Protein AF-0000000080982255 (afdb_homodimer)

pLDDT: mean 93.47, std 9.99, range [52.16, 98.88]

Secondary structure (DSSP, 8-state):
------PPPPPPPHHHHHHHHHHHHHHHTTEEE-GGGHHHHHHHHHHHT-SSHHHHHHHHTT-/------PPPPPPPHHHHHHHHHHHHHHHTTEEE-GGGHHHHHHHHHHHT-SSHHHHHHHHTT-

Foldseek 3Di:
DPPPDPPDDDDDDPVRVVVVVVVVVVVVVPDDDPPPCVVVLVVVCVVVVPPDSVRVVVVVVVD/DPPPDPPDDDDDDPVRVVVVVVVVVVVVVPDDDPPPCVVVLVVVCVVVVPPDSVRVVVVVVVD

Radius of gyration: 20.05 Å; Cα contacts (8 Å, |Δi|>4): 89; chains: 2; bounding box: 76×45×35 Å

Sequence (126 aa):
MAEPVKKQRKPLSEEAKKRKRASDRVKARTRINIGHAFSEWRELKDREGSKSDADLAFLLLRLMAEPVKKQRKPLSEEAKKRKRASDRVKARTRINIGHAFSEWRELKDREGSKSDADLAFLLLRL

Solvent-accessible surface area (backbone atoms only — not comparable to full-atom values): 7502 Å² total; per-residue (Å²): 127,81,76,76,77,82,77,81,75,77,81,75,51,72,68,54,48,52,51,49,52,52,52,50,53,58,51,55,73,29,46,45,50,24,52,90,28,36,68,59,49,54,52,48,32,63,72,74,62,44,92,41,57,24,51,40,48,44,54,48,72,70,102,128,80,76,77,78,82,75,81,76,77,82,76,50,72,69,54,48,52,51,49,53,54,52,50,54,57,51,56,73,29,45,47,50,24,52,89,28,36,68,61,48,54,50,47,32,61,72,72,62,42,92,42,57,23,50,40,49,46,54,50,72,70,103

Organism: NCBI:txid58324

Structure (mmCIF, N/CA/C/O backbone):
data_AF-0000000080982255-model_v1
#
loop_
_entity.id
_entity.type
_entity.pdbx_description
1 polymer 'Uncharacterized protein'
#
loop_
_atom_site.group_PDB
_atom_site.id
_atom_site.type_symbol
_atom_site.label_atom_id
_atom_site.label_alt_id
_atom_site.label_comp_id
_atom_site.label_asym_id
_atom_site.label_entity_id
_atom_site.label_seq_id
_atom_site.pdbx_PDB_ins_code
_atom_site.Cartn_x
_atom_site.Cartn_y
_atom_site.Cartn_z
_atom_site.occupancy
_atom_site.B_iso_or_equiv
_atom_site.auth_seq_id
_atom_site.auth_comp_id
_atom_site.auth_asym_id
_atom_site.auth_atom_id
_atom_site.pdbx_PDB_model_num
ATOM 1 N N . MET A 1 1 ? -38.438 9.969 -8.117 1 53.34 1 MET A N 1
ATOM 2 C CA . MET A 1 1 ? -38.219 9.992 -6.672 1 53.34 1 MET A CA 1
ATOM 3 C C . MET A 1 1 ? -37 10.812 -6.324 1 53.34 1 MET A C 1
ATOM 5 O O . MET A 1 1 ? -36 10.758 -7.035 1 53.34 1 MET A O 1
ATOM 9 N N . ALA A 1 2 ? -37.125 11.883 -5.504 1 65.31 2 ALA A N 1
ATOM 10 C CA . ALA A 1 2 ? -36.031 12.773 -5.18 1 65.31 2 ALA A CA 1
ATOM 11 C C . ALA A 1 2 ? -34.875 12.008 -4.539 1 65.31 2 ALA A C 1
ATOM 13 O O . ALA A 1 2 ? -35.094 11.055 -3.793 1 65.31 2 ALA A O 1
ATOM 14 N N . GLU A 1 3 ? -33.75 11.992 -5.234 1 65.88 3 GLU A N 1
ATOM 15 C CA . GLU A 1 3 ? -32.594 11.312 -4.668 1 65.88 3 GLU A CA 1
ATOM 16 C C . GLU A 1 3 ? -32.375 11.711 -3.209 1 65.88 3 GLU A C 1
ATOM 18 O O . GLU A 1 3 ? -32.531 12.883 -2.848 1 65.88 3 GLU A O 1
ATOM 23 N N . PRO A 1 4 ? -32.625 10.797 -2.367 1 71.5 4 PRO A N 1
ATOM 24 C CA . PRO A 1 4 ? -32.531 11.117 -0.939 1 71.5 4 PRO A CA 1
ATOM 25 C C . PRO A 1 4 ? -31.297 11.977 -0.605 1 71.5 4 PRO A C 1
ATOM 27 O O . PRO A 1 4 ? -30.203 11.727 -1.116 1 71.5 4 PRO A O 1
ATOM 30 N N . VAL A 1 5 ? -31.422 13.172 -0.121 1 73 5 VAL A N 1
ATOM 31 C CA . VAL A 1 5 ? -30.375 14.094 0.308 1 73 5 VAL A CA 1
ATOM 32 C C . VAL A 1 5 ? -29.438 13.398 1.286 1 73 5 VAL A C 1
ATOM 34 O O . VAL A 1 5 ? -29.875 12.797 2.264 1 73 5 VAL A O 1
ATOM 37 N N . LYS A 1 6 ? -28.156 13.031 0.852 1 72.81 6 LYS A N 1
ATOM 38 C CA . LYS A 1 6 ? -27.188 12.375 1.726 1 72.81 6 LYS A CA 1
ATOM 39 C C . LYS A 1 6 ? -26.984 13.164 3.018 1 72.81 6 LYS A C 1
ATOM 41 O O . LYS A 1 6 ? -26.672 14.359 2.982 1 72.81 6 LYS A O 1
ATOM 46 N N . LYS A 1 7 ? -27.578 12.875 4.223 1 76.12 7 LYS A N 1
ATOM 47 C CA . LYS A 1 7 ? -27.375 13.5 5.523 1 76.12 7 LYS A CA 1
ATOM 48 C C . LYS A 1 7 ? -25.891 13.617 5.855 1 76.12 7 LYS A C 1
ATOM 50 O O . LYS A 1 7 ? -25.094 12.742 5.508 1 76.12 7 LYS A O 1
ATOM 55 N N . GLN A 1 8 ? -25.406 14.828 6.25 1 83.94 8 GLN A N 1
ATOM 56 C CA . GLN A 1 8 ? -24.016 15.07 6.641 1 83.94 8 GLN A CA 1
ATOM 57 C C . GLN A 1 8 ? -23.656 14.25 7.875 1 83.94 8 GLN A C 1
ATOM 59 O O . GLN A 1 8 ? -24.422 14.188 8.836 1 83.94 8 GLN A O 1
ATOM 64 N N . ARG A 1 9 ? -22.688 13.43 7.77 1 82.56 9 ARG A N 1
ATOM 65 C CA . ARG A 1 9 ? -22.234 12.617 8.898 1 82.56 9 ARG A CA 1
ATOM 66 C C . ARG A 1 9 ? -21.641 13.484 9.992 1 82.56 9 ARG A C 1
ATOM 68 O O . ARG A 1 9 ? -20.953 14.469 9.711 1 82.56 9 ARG A O 1
ATOM 75 N N . LYS A 1 10 ? -22.062 13.258 11.195 1 89.06 10 LYS A N 1
ATOM 76 C CA . LYS A 1 10 ? -21.453 13.922 12.336 1 89.06 10 LYS A CA 1
ATOM 77 C C . LYS A 1 10 ? -19.953 13.648 12.391 1 89.06 10 LYS A C 1
ATOM 79 O O . LYS A 1 10 ? -19.5 12.523 12.109 1 89.06 10 LYS A O 1
ATOM 84 N N . PRO A 1 11 ? -19.188 14.641 12.781 1 93.06 11 PRO A N 1
ATOM 85 C CA . PRO A 1 11 ? -17.734 14.422 12.883 1 93.06 11 PRO A CA 1
ATOM 86 C C . PRO A 1 11 ? -17.359 13.391 13.945 1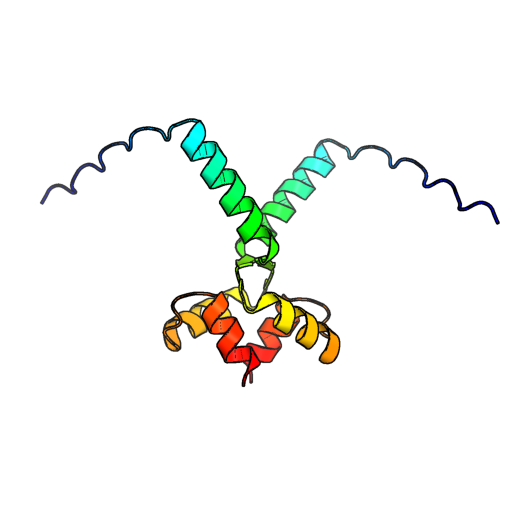 93.06 11 PRO A C 1
ATOM 88 O O . PRO A 1 11 ? -18.047 13.289 14.969 1 93.06 11 PRO A O 1
ATOM 91 N N . LEU A 1 12 ? -16.234 12.617 13.695 1 93.25 12 LEU A N 1
ATOM 92 C CA . LEU A 1 12 ? -15.727 11.625 14.633 1 93.25 12 LEU A CA 1
ATOM 93 C C . LEU A 1 12 ? -15.188 12.289 15.891 1 93.25 12 LEU A C 1
ATOM 95 O O . LEU A 1 12 ? -14.602 13.375 15.828 1 93.25 12 LEU A O 1
ATOM 99 N N . SER A 1 13 ? -15.461 11.695 16.953 1 97.19 13 SER A N 1
ATOM 100 C CA . SER A 1 13 ? -14.844 12.148 18.188 1 97.19 13 SER A CA 1
ATOM 101 C C . SER A 1 13 ? -13.32 12.109 18.094 1 97.19 13 SER A C 1
ATOM 103 O O . SER A 1 13 ? -12.766 11.414 17.25 1 97.19 13 SER A O 1
ATOM 105 N N . GLU A 1 14 ? -12.578 12.914 19 1 96.56 14 GLU A N 1
ATOM 106 C CA . GLU A 1 14 ? -11.117 12.914 19.016 1 96.56 14 GLU A CA 1
ATOM 107 C C . GLU A 1 14 ? -10.562 11.523 19.312 1 96.56 14 GLU A C 1
ATOM 109 O O . GLU A 1 14 ? -9.562 11.109 18.734 1 96.56 14 GLU A O 1
ATOM 114 N N . GLU A 1 15 ? -11.195 10.906 20.297 1 97.75 15 GLU A N 1
ATOM 115 C CA . GLU A 1 15 ? -10.789 9.547 20.641 1 97.75 15 GLU A CA 1
ATOM 116 C C . GLU A 1 15 ? -10.9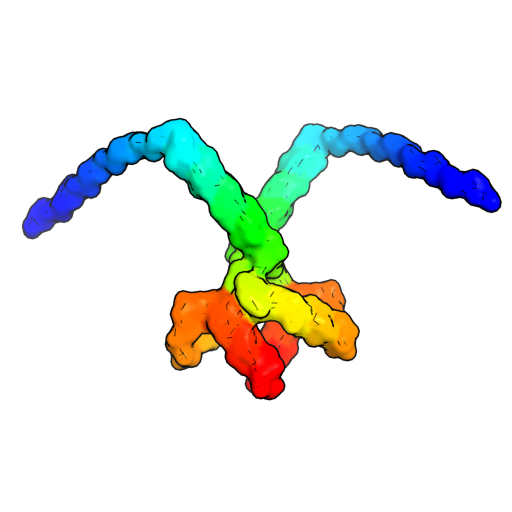45 8.609 19.453 1 97.75 15 GLU A C 1
ATOM 118 O O . GLU A 1 15 ? -10.07 7.773 19.203 1 97.75 15 GLU A O 1
ATOM 123 N N . ALA A 1 16 ? -12.039 8.695 18.797 1 97.62 16 ALA A N 1
ATOM 124 C CA . ALA A 1 16 ? -12.281 7.867 17.625 1 97.62 16 ALA A CA 1
ATOM 125 C C . ALA A 1 16 ? -11.258 8.156 16.531 1 97.62 16 ALA A C 1
ATOM 127 O O . ALA A 1 16 ? -10.805 7.238 15.844 1 97.62 16 ALA A O 1
ATOM 128 N N . LYS A 1 17 ? -10.969 9.344 16.344 1 97.81 17 LYS A N 1
ATOM 129 C CA . LYS A 1 17 ? -9.938 9.719 15.383 1 97.81 17 LYS A CA 1
ATOM 130 C C . LYS A 1 17 ? -8.602 9.07 15.711 1 97.81 17 LYS A C 1
ATOM 132 O O . LYS A 1 17 ? -7.906 8.578 14.82 1 97.81 17 LYS A O 1
ATOM 137 N N . LYS A 1 18 ? -8.242 9.148 16.891 1 98.25 18 LYS A N 1
ATOM 138 C CA . LYS A 1 18 ? -6.984 8.555 17.344 1 98.25 18 LYS A CA 1
ATOM 139 C C . LYS A 1 18 ? -6.965 7.051 17.109 1 98.25 18 LYS A C 1
ATOM 141 O O . LYS A 1 18 ? -5.945 6.496 16.688 1 98.25 18 LYS A O 1
ATOM 146 N N . ARG A 1 19 ? -7.992 6.391 17.344 1 98.25 19 ARG A N 1
ATOM 147 C CA . ARG A 1 19 ? -8.102 4.949 17.125 1 98.25 19 ARG A CA 1
ATOM 148 C C . ARG A 1 19 ? -7.984 4.609 15.641 1 98.25 19 ARG A C 1
ATOM 150 O O . ARG A 1 19 ? -7.316 3.639 15.273 1 98.25 19 ARG A O 1
ATOM 157 N N . LYS A 1 20 ? -8.656 5.395 14.906 1 97.62 20 LYS A N 1
ATOM 158 C CA . LYS A 1 20 ? -8.586 5.184 13.461 1 97.62 20 LYS A CA 1
ATOM 159 C C . LYS A 1 20 ? -7.152 5.352 12.953 1 97.62 20 LYS A C 1
ATOM 161 O O . LYS A 1 20 ? -6.676 4.551 12.148 1 97.62 20 LYS A O 1
ATOM 166 N N . ARG A 1 21 ? -6.516 6.426 13.367 1 97.75 21 ARG A N 1
ATOM 167 C CA . ARG A 1 21 ? -5.137 6.684 12.969 1 97.75 21 ARG A CA 1
ATOM 168 C C . ARG A 1 21 ? -4.234 5.512 13.344 1 97.75 21 ARG A C 1
ATOM 170 O O . ARG A 1 21 ? -3.348 5.137 12.57 1 97.75 21 ARG A O 1
ATOM 177 N N . ALA A 1 22 ? -4.391 4.98 14.516 1 98.06 22 ALA A N 1
ATOM 178 C CA . ALA A 1 22 ? -3.604 3.834 14.969 1 98.06 22 ALA A CA 1
ATOM 179 C C . ALA A 1 22 ? -3.846 2.615 14.086 1 98.06 22 ALA A C 1
ATOM 181 O O . ALA A 1 22 ? -2.902 1.916 13.711 1 98.06 22 ALA A O 1
ATOM 182 N N . SER A 1 23 ? -5.082 2.354 13.789 1 97.56 23 SER A N 1
ATOM 183 C CA . SER A 1 23 ? -5.449 1.24 12.922 1 97.56 23 SER A CA 1
ATOM 184 C C . SER A 1 23 ? -4.852 1.403 11.531 1 97.56 23 SER A C 1
ATOM 186 O O . SER A 1 23 ? -4.34 0.442 10.953 1 97.56 23 SER A O 1
ATOM 188 N N . ASP A 1 24 ? -4.949 2.604 11.008 1 97.12 24 ASP A N 1
ATOM 189 C CA . ASP A 1 24 ? -4.371 2.891 9.695 1 97.12 24 ASP A CA 1
ATOM 190 C C . ASP A 1 24 ? -2.863 2.646 9.695 1 97.12 24 ASP A C 1
ATOM 192 O O . ASP A 1 24 ? -2.312 2.141 8.719 1 97.12 24 ASP A O 1
ATOM 196 N N . ARG A 1 25 ? -2.283 3.047 10.773 1 97.81 25 ARG A N 1
ATOM 197 C CA . ARG A 1 25 ? -0.84 2.871 10.891 1 97.81 25 ARG A CA 1
ATOM 198 C C . ARG A 1 25 ? -0.467 1.392 10.891 1 97.81 25 ARG A C 1
ATOM 200 O O . ARG A 1 25 ? 0.532 1 10.281 1 97.81 25 ARG A O 1
ATOM 207 N N . VAL A 1 26 ? -1.212 0.6 11.547 1 97.25 26 VAL A N 1
ATOM 208 C CA . VAL A 1 26 ? -0.971 -0.839 11.594 1 97.25 26 VAL A CA 1
ATOM 209 C C . VAL A 1 26 ? -1.152 -1.436 10.195 1 97.25 26 VAL A C 1
ATOM 211 O O . VAL A 1 26 ? -0.317 -2.217 9.734 1 97.25 26 VAL A O 1
ATOM 214 N N . LYS A 1 27 ? -2.203 -1.085 9.5 1 97.44 27 LYS A N 1
ATOM 215 C CA . LYS A 1 27 ? -2.5 -1.607 8.164 1 97.44 27 LYS A CA 1
ATOM 216 C C . LYS A 1 27 ? -1.42 -1.208 7.164 1 97.44 27 LYS A C 1
ATOM 218 O O . LYS A 1 27 ? -1.102 -1.971 6.25 1 97.44 27 LYS A O 1
ATOM 223 N N . ALA A 1 28 ? -0.895 -0.023 7.387 1 97.75 28 ALA A N 1
ATOM 224 C CA . ALA A 1 28 ? 0.11 0.503 6.465 1 97.75 28 ALA A CA 1
ATOM 225 C C . ALA A 1 28 ? 1.38 -0.343 6.496 1 97.75 28 ALA A C 1
ATOM 227 O O . ALA A 1 28 ? 2.145 -0.363 5.527 1 97.75 28 ALA A O 1
ATOM 228 N N . ARG A 1 29 ? 1.554 -1.08 7.543 1 98.25 29 ARG A N 1
ATOM 229 C CA . ARG A 1 29 ? 2.777 -1.854 7.723 1 98.25 29 ARG A CA 1
ATOM 230 C C . ARG A 1 29 ? 2.832 -3.027 6.75 1 98.25 29 ARG A C 1
ATOM 232 O O . ARG A 1 29 ? 3.902 -3.586 6.504 1 98.25 29 ARG A O 1
ATOM 239 N N . THR A 1 30 ? 1.717 -3.381 6.203 1 98.62 30 THR A N 1
ATOM 240 C CA . THR A 1 30 ? 1.662 -4.551 5.332 1 98.62 30 THR A CA 1
ATOM 241 C C . THR A 1 30 ? 1.161 -4.168 3.943 1 98.62 30 THR A C 1
ATOM 243 O O . THR A 1 30 ? 0.634 -5.012 3.213 1 98.62 30 THR A O 1
ATOM 246 N N . ARG A 1 31 ? 1.309 -2.91 3.607 1 98.75 31 ARG A N 1
ATOM 247 C CA . ARG A 1 31 ? 0.998 -2.459 2.256 1 98.75 31 ARG A CA 1
ATOM 248 C C . ARG A 1 31 ? 2.217 -2.574 1.347 1 98.75 31 ARG A C 1
ATOM 250 O O . ARG A 1 31 ? 3.344 -2.316 1.775 1 98.75 31 ARG A O 1
ATOM 257 N N . ILE A 1 32 ? 1.965 -2.938 0.137 1 98.88 32 ILE A N 1
ATOM 258 C CA . ILE A 1 32 ? 3.016 -3.035 -0.869 1 98.88 32 ILE A CA 1
ATOM 259 C C . ILE A 1 32 ? 2.57 -2.336 -2.152 1 98.88 32 ILE A C 1
ATOM 261 O O . ILE A 1 32 ? 1.37 -2.203 -2.408 1 98.88 32 ILE A O 1
ATOM 265 N N . ASN A 1 33 ? 3.514 -1.767 -2.898 1 98.81 33 ASN A N 1
ATOM 266 C CA . ASN A 1 33 ? 3.242 -1.171 -4.203 1 98.81 33 ASN A CA 1
ATOM 267 C C . ASN A 1 33 ? 3.416 -2.184 -5.328 1 98.81 33 ASN A C 1
ATOM 269 O O . ASN A 1 33 ? 4.523 -2.658 -5.578 1 98.81 33 ASN A O 1
ATOM 273 N N . ILE A 1 34 ? 2.326 -2.445 -6.039 1 98.88 34 ILE A N 1
ATOM 274 C CA . ILE A 1 34 ? 2.424 -3.486 -7.055 1 98.88 34 ILE A CA 1
ATOM 275 C C . ILE A 1 34 ? 2.398 -2.854 -8.445 1 98.88 34 ILE A C 1
ATOM 277 O O . ILE A 1 34 ? 2.361 -3.559 -9.453 1 98.88 34 ILE A O 1
ATOM 281 N N . GLY A 1 35 ? 2.406 -1.598 -8.477 1 97.88 35 GLY A N 1
ATOM 282 C CA . GLY A 1 35 ? 2.676 -0.821 -9.68 1 97.88 35 GLY A CA 1
ATOM 283 C C . GLY A 1 35 ? 1.936 -1.333 -10.898 1 97.88 35 GLY A C 1
ATOM 284 O O . GLY A 1 35 ? 0.704 -1.378 -10.914 1 97.88 35 GLY A O 1
ATOM 285 N N . HIS A 1 36 ? 2.791 -1.839 -11.867 1 98.06 36 HIS A N 1
ATOM 286 C CA . HIS A 1 36 ? 2.281 -2.207 -13.18 1 98.06 36 HIS A CA 1
ATOM 287 C C . HIS A 1 36 ? 1.364 -3.424 -13.102 1 98.06 36 HIS A C 1
ATOM 289 O O . HIS A 1 36 ? 0.594 -3.691 -14.023 1 98.06 36 HIS A O 1
ATOM 295 N N . ALA A 1 37 ? 1.345 -4.156 -12.055 1 98.75 37 ALA A N 1
ATOM 296 C CA . ALA A 1 37 ? 0.529 -5.355 -11.906 1 98.75 37 ALA A CA 1
ATOM 297 C C . ALA A 1 37 ? -0.856 -5.016 -11.359 1 98.75 37 ALA A C 1
ATOM 299 O O . ALA A 1 37 ? -1.744 -5.871 -11.328 1 98.75 37 ALA A O 1
ATOM 300 N N . PHE A 1 38 ? -1.095 -3.781 -11.086 1 98.81 38 PHE A N 1
ATOM 301 C CA . PHE A 1 38 ? -2.26 -3.393 -10.305 1 98.81 38 PHE A CA 1
ATOM 302 C C . PHE A 1 38 ? -3.549 -3.752 -11.031 1 98.81 38 PHE A C 1
ATOM 304 O O . PHE A 1 38 ? -4.461 -4.34 -10.445 1 98.81 38 PHE A O 1
ATOM 311 N N . SER A 1 39 ? -3.633 -3.32 -12.281 1 98.62 39 SER A N 1
ATOM 312 C CA . SER A 1 39 ? -4.867 -3.551 -13.023 1 98.62 39 SER A CA 1
ATOM 313 C C . SER A 1 39 ? -5.184 -5.039 -13.125 1 98.62 39 SER A C 1
ATOM 315 O O . SER A 1 39 ? -6.328 -5.449 -12.93 1 98.62 39 SER A O 1
ATOM 317 N N . GLU A 1 40 ? -4.219 -5.844 -13.398 1 98.62 40 GLU A N 1
ATOM 318 C CA . GLU A 1 40 ? -4.414 -7.285 -13.508 1 98.62 40 GLU A CA 1
ATOM 319 C C . GLU A 1 40 ? -4.723 -7.906 -12.148 1 98.62 40 GLU A C 1
ATOM 321 O O . GLU A 1 40 ? -5.488 -8.867 -12.062 1 98.62 40 GLU A O 1
ATOM 326 N N . TRP A 1 41 ? -4.129 -7.375 -11.164 1 98.75 41 TRP A N 1
ATOM 327 C CA . TRP A 1 41 ? -4.41 -7.816 -9.805 1 98.75 41 TRP A CA 1
ATOM 328 C C . TRP A 1 41 ? -5.883 -7.625 -9.461 1 98.75 41 TRP A C 1
ATOM 330 O O . TRP A 1 41 ? -6.523 -8.516 -8.906 1 98.75 41 TRP A O 1
ATOM 340 N N . ARG A 1 42 ? -6.402 -6.43 -9.797 1 98.56 42 ARG A N 1
ATOM 341 C CA . ARG A 1 42 ? -7.801 -6.117 -9.531 1 98.56 42 ARG A CA 1
ATOM 342 C C . ARG A 1 42 ? -8.727 -7.062 -10.297 1 98.56 42 ARG A C 1
ATOM 344 O O . ARG A 1 42 ? -9.727 -7.539 -9.75 1 98.56 42 ARG A O 1
ATOM 351 N N . GLU A 1 43 ? -8.391 -7.309 -11.5 1 98.38 43 GLU A N 1
ATOM 352 C CA . GLU A 1 43 ? -9.188 -8.211 -12.328 1 98.38 43 GLU A CA 1
ATOM 353 C C . GLU A 1 43 ? -9.18 -9.625 -11.766 1 98.38 43 GLU A C 1
ATOM 355 O O . GLU A 1 43 ? -10.227 -10.281 -11.711 1 98.38 43 GLU A O 1
ATOM 360 N N . LEU A 1 44 ? -8.016 -10.078 -11.375 1 98 44 LEU A N 1
ATOM 361 C CA . LEU A 1 44 ? -7.93 -11.43 -10.828 1 98 44 LEU A CA 1
ATOM 362 C C . LEU A 1 44 ? -8.688 -11.531 -9.508 1 98 44 LEU A C 1
ATOM 364 O O . LEU A 1 44 ? -9.32 -12.547 -9.227 1 98 44 LEU A O 1
ATOM 368 N N . LYS A 1 45 ? -8.555 -10.484 -8.719 1 98.25 45 LYS A N 1
ATOM 369 C CA . LYS A 1 45 ? -9.281 -10.5 -7.449 1 98.25 45 LYS A CA 1
ATOM 370 C C . LYS A 1 45 ? -10.781 -10.688 -7.672 1 98.25 45 LYS A C 1
ATOM 372 O O . LYS A 1 45 ? -11.43 -11.453 -6.957 1 98.25 45 LYS A O 1
ATOM 377 N N . ASP A 1 46 ? -11.25 -9.945 -8.602 1 97.56 46 ASP A N 1
ATOM 378 C CA . ASP A 1 46 ? -12.68 -10.023 -8.906 1 97.56 46 ASP A CA 1
ATOM 379 C C . ASP A 1 46 ? -13.047 -11.398 -9.477 1 97.56 46 ASP A C 1
ATOM 381 O O . ASP A 1 46 ? -14.062 -11.977 -9.094 1 97.56 46 ASP A O 1
ATOM 385 N N . ARG A 1 47 ? -12.266 -11.867 -10.336 1 97.31 47 ARG A N 1
ATOM 386 C CA . ARG A 1 47 ? -12.539 -13.141 -10.992 1 97.31 47 ARG A CA 1
ATOM 387 C C . ARG A 1 47 ? -12.508 -14.289 -10 1 97.31 47 ARG A C 1
ATOM 389 O O . ARG A 1 47 ? -13.344 -15.203 -10.07 1 97.31 47 ARG A O 1
ATOM 396 N N . GLU A 1 48 ? -11.523 -14.32 -9.086 1 95.81 48 GLU A N 1
ATOM 397 C CA . GLU A 1 48 ? -11.352 -15.391 -8.102 1 95.81 48 GLU A CA 1
ATOM 398 C C . GLU A 1 48 ? -12.32 -15.227 -6.941 1 95.81 48 GLU A C 1
ATOM 400 O O . GLU A 1 48 ? -12.492 -16.141 -6.137 1 95.81 48 GLU A O 1
ATOM 405 N N . GLY A 1 49 ? -12.867 -14.062 -6.828 1 96.94 49 GLY A N 1
ATOM 406 C CA . GLY A 1 49 ? -13.844 -13.805 -5.781 1 96.94 49 GLY A CA 1
ATOM 407 C C . GLY A 1 49 ? -13.211 -13.586 -4.418 1 96.94 49 GLY A C 1
ATOM 408 O O . GLY A 1 49 ? -13.82 -13.883 -3.389 1 96.94 49 GLY A O 1
ATOM 409 N N . SER A 1 50 ? -11.945 -13.164 -4.434 1 97.25 50 SER A N 1
ATOM 410 C CA . SER A 1 50 ? -11.266 -12.898 -3.17 1 97.25 50 SER A CA 1
ATOM 411 C C . SER A 1 50 ? -11.852 -11.68 -2.467 1 97.25 50 SER A C 1
ATOM 413 O O . SER A 1 50 ? -12.055 -10.641 -3.09 1 97.25 50 SER A O 1
ATOM 415 N N . LYS A 1 51 ? -12.039 -11.766 -1.157 1 96.56 51 LYS A N 1
ATOM 416 C CA . LYS A 1 51 ? -12.664 -10.703 -0.381 1 96.56 51 LYS A CA 1
ATOM 417 C C . LYS A 1 51 ? -11.695 -9.547 -0.142 1 96.56 51 LYS A C 1
ATOM 419 O O . LYS A 1 51 ? -12.117 -8.398 0.017 1 96.56 51 LYS A O 1
ATOM 424 N N . SER A 1 52 ? -10.367 -9.914 -0.097 1 98.25 52 SER A N 1
ATOM 425 C CA . SER A 1 52 ? -9.359 -8.906 0.173 1 98.25 52 SER A CA 1
ATOM 426 C C . SER A 1 52 ? -8.094 -9.148 -0.646 1 98.25 52 SER A C 1
ATOM 428 O O . SER A 1 52 ? -7.91 -10.242 -1.198 1 98.25 52 SER A O 1
ATOM 430 N N . ASP A 1 53 ? -7.27 -8.148 -0.716 1 98.69 53 ASP A N 1
ATOM 431 C CA . ASP A 1 53 ? -5.961 -8.312 -1.341 1 98.69 53 ASP A CA 1
ATOM 432 C C . ASP A 1 53 ? -5.113 -9.328 -0.583 1 98.69 53 ASP A C 1
ATOM 434 O O . ASP A 1 53 ? -4.316 -10.055 -1.185 1 98.69 53 ASP A O 1
ATOM 438 N N . ALA A 1 54 ? -5.293 -9.344 0.733 1 98.69 54 ALA A N 1
ATOM 439 C CA . ALA A 1 54 ? -4.578 -10.312 1.556 1 98.69 54 ALA A CA 1
ATOM 440 C C . ALA A 1 54 ? -4.961 -11.742 1.173 1 98.69 54 ALA A C 1
ATOM 442 O O . ALA A 1 54 ? -4.098 -12.617 1.087 1 98.69 54 ALA A O 1
ATOM 443 N N . ASP A 1 55 ? -6.215 -11.867 0.87 1 98.25 55 ASP A N 1
ATOM 444 C CA . ASP A 1 55 ? -6.699 -13.203 0.513 1 98.25 55 ASP A CA 1
ATOM 445 C C . ASP A 1 55 ? -6.168 -13.633 -0.854 1 98.25 55 ASP A C 1
ATOM 447 O O . ASP A 1 55 ? -5.785 -14.789 -1.041 1 98.25 55 ASP A O 1
ATOM 451 N N . LEU A 1 56 ? -6.148 -12.742 -1.748 1 98.44 56 LEU A N 1
ATOM 452 C CA . LEU A 1 56 ? -5.625 -13.086 -3.068 1 98.44 56 LEU A CA 1
ATOM 453 C C . LEU A 1 56 ? -4.133 -13.383 -3.004 1 98.44 56 LEU A C 1
ATOM 455 O O . LEU A 1 56 ? -3.658 -14.336 -3.627 1 98.44 56 LEU A O 1
ATOM 459 N N . ALA A 1 57 ? -3.449 -12.562 -2.275 1 98.62 57 ALA A N 1
ATOM 460 C CA . ALA A 1 57 ? -2.018 -12.797 -2.117 1 98.62 57 ALA A CA 1
ATOM 461 C C . ALA A 1 57 ? -1.756 -14.18 -1.526 1 98.62 57 ALA A C 1
ATOM 463 O O . ALA A 1 57 ? -0.874 -14.906 -1.994 1 98.62 57 ALA A O 1
ATOM 464 N N . PHE A 1 58 ? -2.531 -14.453 -0.534 1 97.75 58 PHE A N 1
ATOM 465 C CA . PHE A 1 58 ? -2.383 -15.742 0.128 1 97.75 58 PHE A CA 1
ATOM 466 C C . PHE A 1 58 ? -2.645 -16.875 -0.847 1 97.75 58 PHE A C 1
ATOM 468 O O . PHE A 1 58 ? -1.945 -17.891 -0.826 1 97.75 58 PHE A O 1
ATOM 475 N N . LEU A 1 59 ? -3.635 -16.766 -1.684 1 96.62 59 LEU A N 1
ATOM 476 C CA . LEU A 1 59 ? -3.975 -17.766 -2.695 1 96.62 59 LEU A CA 1
ATOM 477 C C . LEU A 1 59 ? -2.846 -17.922 -3.705 1 96.62 59 LEU A C 1
ATOM 479 O O . LEU A 1 59 ? -2.455 -19.047 -4.039 1 96.62 59 LEU A O 1
ATOM 483 N N . LEU A 1 60 ? -2.24 -16.812 -4.133 1 97.06 60 LEU A N 1
ATOM 484 C CA . LEU A 1 60 ? -1.206 -16.828 -5.16 1 97.06 60 LEU A CA 1
ATOM 485 C C . LEU A 1 60 ? 0.089 -17.422 -4.617 1 97.06 60 LEU A C 1
ATOM 487 O O . LEU A 1 60 ? 0.843 -18.062 -5.355 1 97.06 60 LEU A O 1
ATOM 491 N N . LEU A 1 61 ? 0.286 -17.281 -3.381 1 96.44 61 LEU A N 1
ATOM 492 C CA . LEU A 1 61 ? 1.501 -17.781 -2.75 1 96.44 61 LEU A CA 1
ATOM 493 C C . LEU A 1 61 ? 1.469 -19.297 -2.645 1 96.44 61 LEU A C 1
ATOM 495 O O . LEU A 1 61 ? 2.504 -19.938 -2.428 1 96.44 61 LEU A O 1
ATOM 499 N N . ARG A 1 62 ? 0.337 -19.844 -2.861 1 93.25 62 ARG A N 1
ATOM 500 C CA . ARG A 1 62 ? 0.184 -21.281 -2.695 1 93.25 62 ARG A CA 1
ATOM 501 C C . ARG A 1 62 ? 0.003 -21.969 -4.043 1 93.25 62 ARG A C 1
ATOM 503 O O . ARG A 1 62 ? -0.133 -23.188 -4.105 1 93.25 62 ARG A O 1
ATOM 510 N N . LEU A 1 63 ? 0.141 -21.109 -5.016 1 81.25 63 LEU A N 1
ATOM 511 C CA . LEU A 1 63 ? 0.032 -21.688 -6.348 1 81.25 63 LEU A CA 1
ATOM 512 C C . LEU A 1 63 ? 1.368 -22.266 -6.797 1 81.25 63 LEU A C 1
ATOM 514 O O . LEU A 1 63 ? 2.426 -21.844 -6.328 1 81.25 63 LEU A O 1
ATOM 518 N N . MET B 1 1 ? 37.969 0.135 13.469 1 52.16 1 MET B N 1
ATOM 519 C CA . MET B 1 1 ? 37.75 1.277 12.586 1 52.16 1 MET B CA 1
ATOM 520 C C . MET B 1 1 ? 36.5 2.049 12.984 1 52.16 1 MET B C 1
ATOM 522 O O . MET B 1 1 ? 35.5 1.45 13.367 1 52.16 1 MET B O 1
ATOM 526 N N . ALA B 1 2 ? 36.625 3.375 13.367 1 64.62 2 ALA B N 1
ATOM 527 C CA . ALA B 1 2 ? 35.5 4.188 13.859 1 64.62 2 ALA B CA 1
ATOM 528 C C .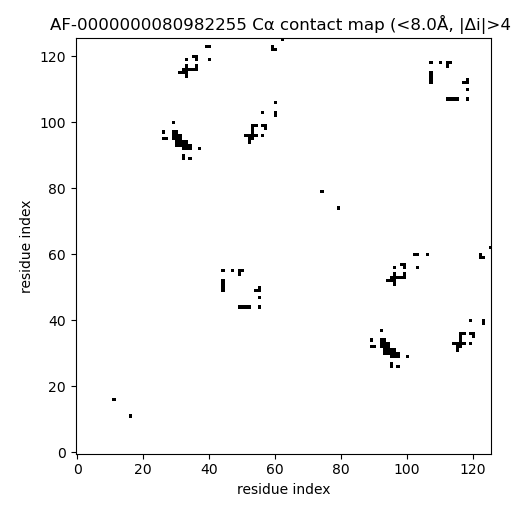 ALA B 1 2 ? 34.375 4.215 12.844 1 64.62 2 ALA B C 1
ATOM 530 O O . ALA B 1 2 ? 34.594 4.207 11.633 1 64.62 2 ALA B O 1
ATOM 531 N N . GLU B 1 3 ? 33.25 3.645 13.25 1 65.56 3 GLU B N 1
ATOM 532 C CA . GLU B 1 3 ? 32.094 3.678 12.344 1 65.56 3 GLU B CA 1
ATOM 533 C C . GLU B 1 3 ? 31.906 5.074 11.758 1 65.56 3 GLU B C 1
ATOM 535 O O . GLU B 1 3 ? 32.031 6.074 12.461 1 65.56 3 GLU B O 1
ATOM 540 N N . PRO B 1 4 ? 32.188 5.203 10.523 1 70.62 4 PRO B N 1
ATOM 541 C CA . PRO B 1 4 ? 32.094 6.527 9.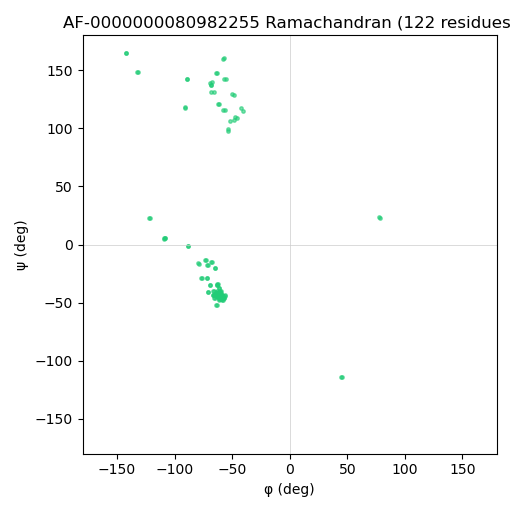898 1 70.62 4 PRO B CA 1
ATOM 542 C C . PRO B 1 4 ? 30.875 7.32 10.359 1 70.62 4 PRO B C 1
ATOM 544 O O . PRO B 1 4 ? 29.781 6.766 10.461 1 70.62 4 PRO B O 1
ATOM 547 N N . VAL B 1 5 ? 30.969 8.406 11.039 1 72.88 5 VAL B N 1
ATOM 548 C CA . VAL B 1 5 ? 29.938 9.32 11.484 1 72.88 5 VAL B CA 1
ATOM 549 C C . VAL B 1 5 ? 29 9.664 10.32 1 72.88 5 VAL B C 1
ATOM 551 O O . VAL B 1 5 ? 29.469 10.055 9.242 1 72.88 5 VAL B O 1
ATOM 554 N N . LYS B 1 6 ? 27.734 9.148 10.281 1 72.5 6 LYS B N 1
ATOM 555 C CA . LYS B 1 6 ? 26.766 9.438 9.219 1 72.5 6 LYS B CA 1
ATOM 556 C C . LYS B 1 6 ? 26.578 10.945 9.039 1 72.5 6 LYS B C 1
ATOM 558 O O . LYS B 1 6 ? 26.266 11.648 10 1 72.5 6 LYS B O 1
ATOM 563 N N . LYS B 1 7 ? 27.219 11.672 8.086 1 75.56 7 LYS B N 1
ATOM 564 C CA . LYS B 1 7 ? 27.047 13.094 7.777 1 75.56 7 LYS B CA 1
ATOM 565 C C . LYS B 1 7 ? 25.562 13.43 7.613 1 75.56 7 LYS B C 1
ATOM 567 O O . LYS B 1 7 ? 24.781 12.617 7.121 1 75.56 7 LYS B O 1
ATOM 572 N N . GLN B 1 8 ? 25.078 14.492 8.312 1 83.56 8 GLN B N 1
ATOM 573 C CA . GLN B 1 8 ? 23.703 14.953 8.219 1 83.56 8 GLN B CA 1
ATOM 574 C C . GLN B 1 8 ? 23.359 15.406 6.797 1 83.56 8 GLN B C 1
ATOM 576 O O . GLN B 1 8 ? 24.156 16.109 6.168 1 83.56 8 GLN B O 1
ATOM 581 N N . ARG B 1 9 ? 22.422 14.836 6.195 1 82.12 9 ARG B N 1
ATOM 582 C CA . ARG B 1 9 ? 22.016 15.203 4.844 1 82.12 9 ARG B CA 1
ATOM 583 C C . ARG B 1 9 ? 21.391 16.594 4.82 1 82.12 9 ARG B C 1
ATOM 585 O O . ARG B 1 9 ? 20.672 16.984 5.746 1 82.12 9 ARG B O 1
ATOM 592 N N . LYS B 1 10 ? 21.844 17.391 3.914 1 89.06 10 LYS B N 1
ATOM 593 C CA . LYS B 1 10 ? 21.203 18.688 3.707 1 89.06 10 LYS B CA 1
ATOM 594 C C . LYS B 1 10 ? 19.719 18.547 3.422 1 89.06 10 LYS B C 1
ATOM 596 O O . LYS B 1 10 ? 19.312 17.625 2.711 1 89.06 10 LYS B O 1
ATOM 601 N N . PRO B 1 11 ? 18.953 19.453 3.941 1 92.88 11 PRO B N 1
ATOM 602 C CA . PRO B 1 11 ? 17.5 19.391 3.68 1 92.88 11 PRO B CA 1
ATOM 603 C C . PRO B 1 11 ? 17.172 19.562 2.201 1 92.88 11 PRO B C 1
ATOM 605 O O . PRO B 1 11 ? 17.844 20.312 1.494 1 92.88 11 PRO B O 1
ATO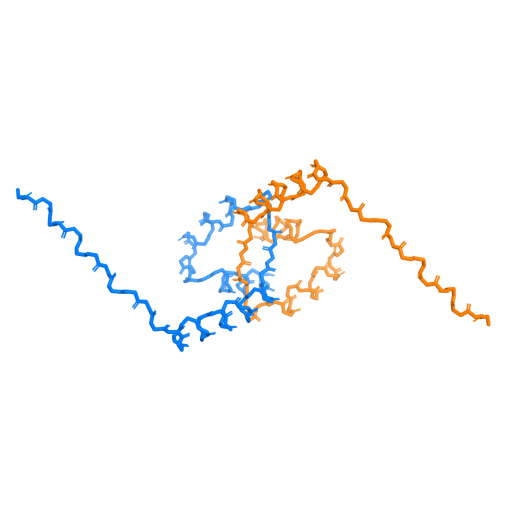M 608 N N . LEU B 1 12 ? 16.062 18.891 1.722 1 93.19 12 LEU B N 1
ATOM 609 C CA . LEU B 1 12 ? 15.578 18.984 0.349 1 93.19 12 LEU B CA 1
ATOM 610 C C . LEU B 1 12 ? 15.008 20.375 0.075 1 93.19 12 LEU B C 1
ATOM 612 O O . LEU B 1 12 ? 14.398 20.984 0.955 1 93.19 12 LEU B O 1
ATOM 616 N N . SER B 1 13 ? 15.297 20.844 -1.043 1 97.25 13 SER B N 1
ATOM 617 C CA . SER B 1 13 ? 14.656 22.078 -1.475 1 97.25 13 SER B CA 1
ATOM 618 C C . SER B 1 13 ? 13.133 21.953 -1.483 1 97.25 13 SER B C 1
ATOM 620 O O . SER B 1 13 ? 12.609 20.828 -1.493 1 97.25 13 SER B O 1
ATOM 622 N N . GLU B 1 14 ? 12.359 23.141 -1.46 1 96.56 14 GLU B N 1
ATOM 623 C CA . GLU B 1 14 ? 10.898 23.109 -1.489 1 96.56 14 GLU B CA 1
ATOM 624 C C . GLU B 1 14 ? 10.391 22.453 -2.77 1 96.56 14 GLU B C 1
ATOM 626 O O . GLU B 1 14 ? 9.398 21.719 -2.742 1 96.56 14 GLU B O 1
ATOM 631 N N . GLU B 1 15 ? 11.016 22.844 -3.859 1 97.75 15 GLU B N 1
ATOM 632 C CA . GLU B 1 15 ? 10.656 22.234 -5.141 1 97.75 15 GLU B CA 1
ATOM 633 C C . GLU B 1 15 ? 10.844 20.719 -5.117 1 97.75 15 GLU B C 1
ATOM 635 O O . GLU B 1 15 ? 10.008 19.984 -5.617 1 97.75 15 GLU B O 1
ATOM 640 N N . ALA B 1 16 ? 11.953 20.312 -4.617 1 97.62 16 ALA B N 1
ATOM 641 C CA . ALA B 1 16 ? 12.227 18.891 -4.516 1 97.62 16 ALA B CA 1
ATOM 642 C C . ALA B 1 16 ? 11.203 18.188 -3.625 1 97.62 16 ALA B C 1
ATOM 644 O O . ALA B 1 16 ? 10.781 17.062 -3.912 1 97.62 16 ALA B O 1
ATOM 645 N N . LYS B 1 17 ? 10.867 18.797 -2.59 1 97.75 17 LYS B N 1
ATOM 646 C CA . LYS B 1 17 ? 9.836 18.25 -1.711 1 97.75 17 LYS B CA 1
ATOM 647 C C . LYS B 1 17 ? 8.523 18.062 -2.459 1 97.75 17 LYS B C 1
ATOM 649 O O . LYS B 1 17 ? 7.848 17.047 -2.293 1 97.75 17 LYS B O 1
ATOM 654 N N . LYS B 1 18 ? 8.148 19.031 -3.152 1 98.25 18 LYS B N 1
ATOM 655 C CA . LYS B 1 18 ? 6.906 18.969 -3.924 1 98.25 18 LYS B CA 1
ATOM 656 C C . LYS B 1 18 ? 6.941 17.828 -4.941 1 98.25 18 LYS B C 1
ATOM 658 O O . LYS B 1 18 ? 5.945 17.141 -5.129 1 98.25 18 LYS B O 1
ATOM 663 N N . ARG B 1 19 ? 7.992 17.641 -5.582 1 98.19 19 ARG B N 1
ATOM 664 C CA . ARG B 1 19 ? 8.156 16.562 -6.559 1 98.19 19 ARG B CA 1
ATOM 665 C C . ARG B 1 19 ? 8.055 15.195 -5.895 1 98.19 19 ARG B C 1
ATOM 667 O O . ARG B 1 19 ? 7.422 14.281 -6.43 1 98.19 19 ARG B O 1
ATOM 674 N N . LYS B 1 20 ? 8.703 15.133 -4.789 1 97.56 20 LYS B N 1
ATOM 675 C CA . LYS B 1 20 ? 8.648 13.875 -4.047 1 97.56 20 LYS B CA 1
ATOM 676 C C . LYS B 1 20 ? 7.215 13.547 -3.627 1 97.56 20 LYS B C 1
ATOM 678 O O . LYS B 1 20 ? 6.77 12.406 -3.748 1 97.56 20 LYS B O 1
ATOM 683 N N . ARG B 1 21 ? 6.535 14.531 -3.078 1 97.75 21 ARG B N 1
ATOM 684 C CA . ARG B 1 21 ? 5.148 14.352 -2.662 1 97.75 21 ARG B CA 1
ATOM 685 C C . ARG B 1 21 ? 4.285 13.875 -3.824 1 97.75 21 ARG B C 1
ATOM 687 O O . ARG B 1 21 ? 3.418 13.008 -3.65 1 97.75 21 ARG B O 1
ATOM 694 N N . ALA B 1 22 ? 4.445 14.461 -4.973 1 98.06 22 ALA B N 1
ATOM 695 C CA . ALA B 1 22 ? 3.697 14.07 -6.168 1 98.06 22 ALA B CA 1
ATOM 696 C C . ALA B 1 22 ? 3.986 12.625 -6.547 1 98.06 22 ALA B C 1
ATOM 698 O O . ALA B 1 22 ? 3.07 11.867 -6.875 1 98.06 22 ALA B O 1
ATOM 699 N N . SER B 1 23 ? 5.242 12.258 -6.535 1 97.56 23 SER B N 1
ATOM 700 C CA . SER B 1 23 ? 5.656 10.898 -6.844 1 97.56 23 SER B CA 1
ATOM 701 C C . SER B 1 23 ? 5.059 9.898 -5.855 1 97.56 23 SER B C 1
ATOM 703 O O . SER B 1 23 ? 4.586 8.828 -6.254 1 97.56 23 SER B O 1
ATOM 705 N N . ASP B 1 24 ? 5.113 10.258 -4.59 1 97.19 24 ASP B N 1
ATOM 706 C CA . ASP B 1 24 ? 4.531 9.406 -3.559 1 97.19 24 ASP B CA 1
ATOM 707 C C . ASP B 1 24 ? 3.035 9.211 -3.785 1 97.19 24 ASP B C 1
ATOM 709 O O . ASP B 1 24 ? 2.508 8.117 -3.566 1 97.19 24 ASP B O 1
ATOM 713 N N . ARG B 1 25 ? 2.432 10.273 -4.164 1 97.88 25 ARG B N 1
ATOM 714 C CA . ARG B 1 25 ? 0.994 10.211 -4.414 1 97.88 25 ARG B CA 1
ATOM 715 C C . ARG B 1 25 ? 0.677 9.266 -5.566 1 97.88 25 ARG B C 1
ATOM 717 O O . ARG B 1 25 ? -0.302 8.523 -5.516 1 97.88 25 ARG B O 1
ATOM 724 N N . VAL B 1 26 ? 1.448 9.289 -6.57 1 97.25 26 VAL B N 1
ATOM 725 C CA . VAL B 1 26 ? 1.261 8.414 -7.719 1 97.25 26 VAL B CA 1
ATOM 726 C C . VAL B 1 26 ? 1.479 6.957 -7.301 1 97.25 26 VAL B C 1
ATOM 728 O O . VAL B 1 26 ? 0.677 6.082 -7.637 1 97.25 26 VAL B O 1
ATOM 731 N N . LYS B 1 27 ? 2.535 6.699 -6.559 1 97.19 27 LYS B N 1
ATOM 732 C CA . LYS B 1 27 ? 2.869 5.348 -6.117 1 97.19 27 LYS B CA 1
ATOM 733 C C . LYS B 1 27 ? 1.784 4.781 -5.207 1 97.19 27 LYS B C 1
ATOM 735 O O . LYS B 1 27 ? 1.511 3.58 -5.227 1 97.19 27 LYS B O 1
ATOM 740 N N . ALA B 1 28 ? 1.213 5.68 -4.441 1 97.75 28 ALA B N 1
ATOM 741 C CA . ALA B 1 28 ? 0.199 5.262 -3.475 1 97.75 28 ALA B CA 1
ATOM 742 C C . ALA B 1 28 ? -1.033 4.703 -4.18 1 97.75 28 ALA B C 1
ATOM 744 O O . ALA B 1 28 ? -1.785 3.916 -3.6 1 97.75 28 ALA B O 1
ATOM 745 N N . ARG B 1 29 ? -1.19 5.031 -5.422 1 98.25 29 ARG B N 1
ATOM 746 C CA . ARG B 1 29 ? -2.379 4.633 -6.168 1 98.25 29 ARG B CA 1
ATOM 747 C C . ARG B 1 29 ? -2.367 3.139 -6.461 1 98.25 29 ARG B C 1
ATOM 749 O O . ARG B 1 29 ? -3.408 2.551 -6.762 1 98.25 29 ARG B O 1
ATOM 756 N N . THR B 1 30 ? -1.241 2.535 -6.359 1 98.62 30 THR B N 1
ATOM 757 C CA . THR B 1 30 ? -1.125 1.126 -6.715 1 98.62 30 THR B CA 1
ATOM 758 C C . THR B 1 30 ? -0.612 0.31 -5.531 1 98.62 30 THR B C 1
ATOM 760 O O . THR B 1 30 ? -0.036 -0.764 -5.711 1 98.62 30 THR B O 1
ATOM 763 N N . ARG B 1 31 ? -0.805 0.836 -4.348 1 98.75 31 ARG B N 1
ATOM 764 C CA . ARG B 1 31 ? -0.487 0.084 -3.139 1 98.75 31 ARG B CA 1
ATOM 765 C C . ARG B 1 31 ? -1.681 -0.748 -2.682 1 98.75 31 ARG B C 1
ATOM 767 O O . ARG B 1 31 ? -2.826 -0.302 -2.775 1 98.75 31 ARG B O 1
ATOM 774 N N . ILE B 1 32 ? -1.406 -1.91 -2.201 1 98.88 32 ILE B N 1
ATOM 775 C CA . ILE B 1 32 ? -2.43 -2.799 -1.666 1 98.88 32 ILE B CA 1
ATOM 776 C C . ILE B 1 32 ? -1.986 -3.338 -0.308 1 98.88 32 ILE B C 1
ATOM 778 O O . ILE B 1 32 ? -0.79 -3.398 -0.017 1 98.88 32 ILE B O 1
ATOM 782 N N . ASN B 1 33 ? -2.932 -3.607 0.59 1 98.81 33 ASN B N 1
ATOM 783 C CA . ASN B 1 33 ? -2.662 -4.234 1.88 1 98.81 33 ASN B CA 1
ATOM 784 C C . ASN B 1 33 ? -2.768 -5.754 1.799 1 98.81 33 ASN B C 1
ATOM 786 O O . ASN B 1 33 ? -3.85 -6.293 1.555 1 98.81 33 ASN B O 1
ATOM 790 N N . ILE B 1 34 ? -1.661 -6.422 2.066 1 98.88 34 ILE B N 1
ATOM 791 C CA . ILE B 1 34 ? -1.691 -7.871 1.899 1 98.88 34 ILE B CA 1
ATOM 792 C C . ILE B 1 34 ? -1.66 -8.547 3.268 1 98.88 34 ILE B C 1
ATOM 794 O O . ILE B 1 34 ? -1.57 -9.773 3.357 1 98.88 34 ILE B O 1
ATOM 798 N N . GLY B 1 35 ? -1.72 -7.773 4.266 1 97.88 35 GLY B N 1
ATOM 799 C CA . GLY B 1 35 ? -1.994 -8.227 5.621 1 97.88 35 GLY B CA 1
ATOM 800 C C . GLY B 1 35 ? -1.211 -9.469 6.004 1 97.88 35 GLY B C 1
ATOM 801 O O . GLY B 1 35 ? 0.022 -9.453 6.004 1 97.88 35 GLY B O 1
ATOM 802 N N . HIS B 1 36 ? -2.031 -10.562 6.203 1 98.06 36 HIS B N 1
ATOM 803 C CA . HIS B 1 36 ? -1.483 -11.797 6.758 1 98.06 36 HIS B CA 1
ATOM 804 C C . HIS B 1 36 ? -0.521 -12.461 5.777 1 98.06 36 HIS B C 1
ATOM 806 O O . HIS B 1 36 ? 0.28 -13.312 6.168 1 98.06 36 HIS B O 1
ATOM 812 N N . ALA B 1 37 ? -0.488 -12.117 4.543 1 98.75 37 ALA B N 1
ATOM 813 C CA . ALA B 1 37 ? 0.376 -12.727 3.535 1 98.75 37 ALA B CA 1
ATOM 814 C C . ALA B 1 37 ? 1.734 -12.031 3.486 1 98.75 37 ALA B C 1
ATOM 816 O O . ALA B 1 37 ? 2.656 -12.5 2.816 1 98.75 37 ALA B O 1
ATOM 817 N N . PHE B 1 38 ? 1.919 -11.039 4.273 1 98.81 38 PHE B N 1
ATOM 818 C CA . PHE B 1 38 ? 3.051 -10.133 4.102 1 98.81 38 PHE B CA 1
ATOM 819 C C . PHE B 1 38 ? 4.367 -10.875 4.309 1 98.81 38 PHE B C 1
ATOM 821 O O . PHE B 1 38 ? 5.293 -10.742 3.502 1 98.81 38 PHE B O 1
ATOM 828 N N . SER B 1 39 ? 4.457 -11.57 5.434 1 98.56 39 SER B N 1
ATOM 829 C CA . SER B 1 39 ? 5.715 -12.242 5.746 1 98.56 39 SER B CA 1
ATOM 830 C C . SER B 1 39 ? 6.094 -13.242 4.656 1 98.56 39 SER B C 1
ATOM 832 O O . SER B 1 39 ? 7.25 -13.297 4.23 1 98.56 39 SER B O 1
ATOM 834 N N . GLU B 1 40 ? 5.172 -14 4.184 1 98.56 40 GLU B N 1
ATOM 835 C CA . GLU B 1 40 ? 5.426 -14.984 3.135 1 98.56 40 GLU B CA 1
ATOM 836 C C . GLU B 1 40 ? 5.734 -14.305 1.804 1 98.56 40 GLU B C 1
ATOM 838 O O . GLU B 1 40 ? 6.539 -14.805 1.016 1 98.56 40 GLU B O 1
ATOM 843 N N . TRP B 1 41 ? 5.098 -13.227 1.597 1 98.75 41 TRP B N 1
ATOM 844 C CA . TRP B 1 41 ? 5.371 -12.43 0.402 1 98.75 41 TRP B CA 1
ATOM 845 C C . TRP B 1 41 ? 6.828 -11.984 0.368 1 98.75 41 TRP B C 1
ATOM 847 O O . TRP B 1 41 ? 7.492 -12.086 -0.667 1 98.75 41 TRP B O 1
ATOM 857 N N . ARG B 1 42 ? 7.309 -11.477 1.517 1 98.56 42 ARG B N 1
ATOM 858 C CA . ARG B 1 42 ? 8.688 -11.016 1.617 1 98.56 42 ARG B CA 1
ATOM 859 C C . ARG B 1 42 ? 9.664 -12.164 1.384 1 98.56 42 ARG B C 1
ATOM 861 O O . ARG B 1 42 ? 10.672 -11.992 0.688 1 98.56 42 ARG B O 1
ATOM 868 N N . GLU B 1 43 ? 9.352 -13.266 1.942 1 98.38 43 GLU B N 1
ATOM 869 C CA . GLU B 1 43 ? 10.195 -14.445 1.783 1 98.38 43 GLU B CA 1
ATOM 870 C C . GLU B 1 43 ? 10.242 -14.898 0.326 1 98.38 43 GLU B C 1
ATOM 872 O O . GLU B 1 43 ? 11.312 -15.227 -0.193 1 98.38 43 GLU B O 1
ATOM 877 N N . LEU B 1 44 ? 9.094 -14.922 -0.295 1 98 44 LEU B N 1
ATOM 878 C CA . LEU B 1 44 ? 9.047 -15.352 -1.688 1 98 44 LEU B CA 1
ATOM 879 C C . LEU B 1 44 ? 9.781 -14.359 -2.586 1 98 44 LEU B C 1
ATOM 881 O O . LEU B 1 44 ? 10.453 -14.758 -3.539 1 98 44 LEU B O 1
ATOM 885 N N . LYS B 1 45 ? 9.594 -13.102 -2.273 1 98.19 45 LYS B N 1
ATOM 886 C CA . LYS B 1 45 ? 10.297 -12.094 -3.066 1 98.19 45 LYS B CA 1
ATOM 887 C C . LYS B 1 45 ? 11.805 -12.32 -3.045 1 98.19 45 LYS B C 1
ATOM 889 O O . LYS B 1 45 ? 12.461 -12.227 -4.078 1 98.19 45 LYS B O 1
ATOM 894 N N . ASP B 1 46 ? 12.273 -12.562 -1.874 1 97.56 46 ASP B N 1
ATOM 895 C CA . ASP B 1 46 ? 13.711 -12.789 -1.714 1 97.56 46 ASP B CA 1
ATOM 896 C C . ASP B 1 46 ? 14.141 -14.078 -2.416 1 97.56 46 ASP B C 1
ATOM 898 O O . ASP B 1 46 ? 15.172 -14.102 -3.092 1 97.56 46 ASP B O 1
ATOM 902 N N . ARG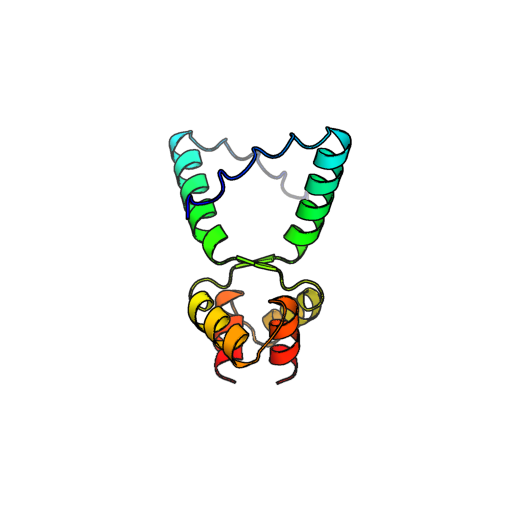 B 1 47 ? 13.391 -15.07 -2.262 1 97.31 47 ARG B N 1
ATOM 903 C CA . ARG B 1 47 ? 13.727 -16.375 -2.828 1 97.31 47 ARG B CA 1
ATOM 904 C C . ARG B 1 47 ? 13.727 -16.328 -4.352 1 97.31 47 ARG B C 1
ATOM 906 O O . ARG B 1 47 ? 14.594 -16.922 -4.996 1 97.31 47 ARG B O 1
ATOM 913 N N . GLU B 1 48 ? 12.727 -15.656 -4.957 1 95.81 48 GLU B N 1
ATOM 914 C CA . GLU B 1 48 ? 12.578 -15.578 -6.406 1 95.81 48 GLU B CA 1
ATOM 915 C C . GLU B 1 48 ? 13.523 -14.531 -7 1 95.81 48 GLU B C 1
ATOM 917 O O . GLU B 1 48 ? 13.711 -14.484 -8.219 1 95.81 48 GLU B O 1
ATOM 922 N N . GLY B 1 49 ? 14.023 -13.695 -6.156 1 96.94 49 GLY B N 1
ATOM 923 C CA . GLY B 1 49 ? 14.969 -12.688 -6.605 1 96.94 49 GLY B CA 1
ATOM 924 C C . GLY B 1 49 ? 14.297 -11.508 -7.297 1 96.94 49 GLY B C 1
ATOM 925 O O . GLY B 1 49 ? 14.898 -10.867 -8.156 1 96.94 49 GLY B O 1
ATOM 926 N N . SER B 1 50 ? 13.008 -11.312 -6.984 1 97.31 50 SER B N 1
ATOM 927 C CA . SER B 1 50 ? 12.289 -10.188 -7.582 1 97.31 50 SER B CA 1
ATOM 928 C C . SER B 1 50 ? 12.82 -8.859 -7.059 1 97.31 50 SER B C 1
ATOM 930 O O . SER B 1 50 ? 12.984 -8.688 -5.852 1 97.31 50 SER B O 1
ATOM 932 N N . LYS B 1 51 ? 13 -7.871 -7.934 1 96.56 51 LYS B N 1
ATOM 933 C CA . LYS B 1 51 ? 13.562 -6.574 -7.574 1 96.56 51 LYS B CA 1
ATOM 934 C C . LYS B 1 51 ? 12.539 -5.707 -6.848 1 96.56 51 LYS B C 1
ATOM 936 O O . LYS B 1 51 ? 12.906 -4.848 -6.047 1 96.56 51 LYS B O 1
ATOM 941 N N . SER B 1 52 ? 11.227 -5.969 -7.199 1 98.25 52 SER B N 1
ATOM 942 C CA . SER B 1 52 ? 10.164 -5.16 -6.605 1 98.25 52 SER B CA 1
ATOM 943 C C . SER B 1 52 ? 8.93 -6.008 -6.309 1 98.25 52 SER B C 1
ATOM 945 O O . SER B 1 52 ? 8.805 -7.125 -6.809 1 98.25 52 SER B O 1
ATOM 947 N N . ASP B 1 53 ? 8.07 -5.465 -5.523 1 98.69 53 ASP B N 1
ATOM 948 C CA . ASP B 1 53 ? 6.781 -6.105 -5.281 1 98.69 53 ASP B CA 1
ATOM 949 C C . ASP B 1 53 ? 5.965 -6.191 -6.57 1 98.69 53 ASP B C 1
ATOM 951 O O . ASP B 1 53 ? 5.207 -7.145 -6.77 1 98.69 53 ASP B O 1
ATOM 955 N N . ALA B 1 54 ? 6.117 -5.168 -7.402 1 98.69 54 ALA B N 1
ATOM 956 C CA . ALA B 1 54 ? 5.43 -5.168 -8.688 1 98.69 54 ALA B CA 1
ATOM 957 C C . ALA B 1 54 ? 5.879 -6.348 -9.547 1 98.69 54 ALA B C 1
ATOM 959 O O . ALA B 1 54 ? 5.055 -7.004 -10.195 1 98.69 54 ALA B O 1
ATOM 960 N N . ASP B 1 55 ? 7.141 -6.617 -9.422 1 98.31 55 ASP B N 1
ATOM 961 C CA . ASP B 1 55 ? 7.688 -7.711 -10.219 1 98.31 55 ASP B CA 1
ATOM 962 C C . ASP B 1 55 ? 7.199 -9.062 -9.711 1 98.31 55 ASP B C 1
ATOM 964 O O . ASP B 1 55 ? 6.863 -9.945 -10.5 1 98.31 55 ASP B O 1
ATOM 968 N N . LEU B 1 56 ? 7.152 -9.203 -8.453 1 98.44 56 LEU B N 1
ATOM 969 C CA . LEU B 1 56 ? 6.672 -10.461 -7.898 1 98.44 56 LEU B CA 1
ATOM 970 C C . LEU B 1 56 ? 5.191 -10.656 -8.203 1 98.44 56 LEU B C 1
ATOM 972 O O . LEU B 1 56 ? 4.77 -11.758 -8.562 1 98.44 56 LEU B O 1
ATOM 976 N N . ALA B 1 57 ? 4.461 -9.602 -8.039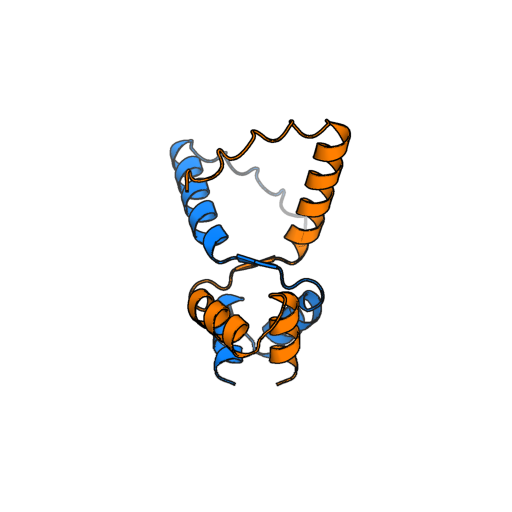 1 98.62 57 ALA B N 1
ATOM 977 C CA . ALA B 1 57 ? 3.037 -9.688 -8.352 1 98.62 57 ALA B CA 1
ATOM 978 C C . ALA B 1 57 ? 2.82 -10.102 -9.805 1 98.62 57 ALA B C 1
ATOM 980 O O . ALA B 1 57 ? 1.977 -10.953 -10.094 1 98.62 57 ALA B O 1
ATOM 981 N N . PHE B 1 58 ? 3.592 -9.469 -10.625 1 97.75 58 PHE B N 1
ATOM 982 C CA . PHE B 1 58 ? 3.484 -9.773 -12.047 1 97.75 58 PHE B CA 1
ATOM 983 C C . PHE B 1 58 ? 3.812 -11.234 -12.32 1 97.75 58 PHE B C 1
ATOM 985 O O . PHE B 1 58 ? 3.15 -11.891 -13.125 1 97.75 58 PHE B O 1
ATOM 992 N N . LEU B 1 59 ? 4.809 -11.773 -11.68 1 96.75 59 LEU B N 1
ATOM 993 C CA . LEU B 1 59 ? 5.211 -13.164 -11.805 1 96.75 59 LEU B CA 1
ATOM 994 C C . LEU B 1 59 ? 4.109 -14.102 -11.312 1 96.75 59 LEU B C 1
ATOM 996 O O . LEU B 1 59 ? 3.771 -15.078 -11.984 1 96.75 59 LEU B O 1
ATOM 1000 N N . LEU B 1 60 ? 3.463 -13.758 -10.188 1 97.06 60 LEU B N 1
ATOM 1001 C CA . LEU B 1 60 ? 2.451 -14.617 -9.578 1 97.06 60 LEU B CA 1
ATOM 1002 C C . LEU B 1 60 ? 1.174 -14.625 -10.406 1 97.06 60 LEU B C 1
ATOM 1004 O O . LEU B 1 60 ? 0.465 -15.633 -10.453 1 97.06 60 LEU B O 1
ATOM 1008 N N . LEU B 1 61 ? 0.957 -13.578 -11.07 1 96.44 61 LEU B N 1
ATOM 1009 C CA . LEU B 1 61 ? -0.25 -13.461 -11.883 1 96.44 61 LEU B CA 1
ATOM 1010 C C . LEU B 1 61 ? -0.155 -14.336 -13.133 1 96.44 61 LEU B C 1
ATOM 1012 O O . LEU B 1 61 ? -1.167 -14.609 -13.781 1 96.44 61 LEU B O 1
ATOM 1016 N N . ARG B 1 62 ? 0.997 -14.797 -13.398 1 93.38 62 ARG B N 1
ATOM 1017 C CA . ARG B 1 62 ? 1.207 -15.57 -14.617 1 93.38 62 ARG B CA 1
ATOM 1018 C C . ARG B 1 62 ? 1.433 -17.047 -14.297 1 93.38 62 ARG B C 1
ATOM 1020 O O . ARG B 1 62 ? 1.638 -17.859 -15.195 1 93.38 62 ARG B O 1
ATOM 1027 N N . LEU B 1 63 ? 1.277 -17.266 -13.023 1 81.31 63 LEU B N 1
ATOM 1028 C CA . LEU B 1 63 ? 1.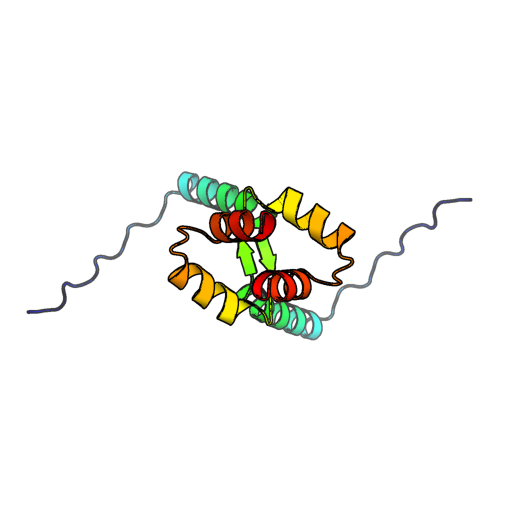43 -18.672 -12.633 1 81.31 63 LEU B CA 1
ATOM 1029 C C . LEU B 1 63 ? 0.123 -19.422 -12.82 1 81.31 63 LEU B C 1
ATOM 1031 O O . LEU B 1 63 ? -0.957 -18.828 -12.797 1 81.31 63 LEU B O 1
#